Protein AF-A0A4S2BKJ3-F1 (afdb_monomer)

Sequence (139 aa):
MNNLTQIKGKDSTLTGLPQKFNLKSQDQHQLSKFEEILFSDSIYYPFSPLRHINEKFVDFITESGKNLIIDFVFAPETSNKILNELIWISKKYLAANKQLIDYDKIKNNWIWILSLSFSYISKSIPFTKEEFLNKIKNN

Solvent-accessible surface area (backbone atoms only — not comparable to full-atom values): 8695 Å² total; per-residue (Å²): 134,87,82,91,81,82,83,75,82,81,75,95,80,76,94,79,71,80,75,89,66,94,62,58,72,66,49,51,51,48,53,49,51,49,47,50,56,62,71,70,57,84,90,62,85,89,75,54,70,70,56,52,55,50,52,51,47,51,55,38,38,74,75,74,35,48,62,55,55,50,42,41,72,76,32,74,92,46,24,65,51,54,53,50,49,54,46,48,50,48,51,54,55,30,54,77,66,75,49,90,75,58,66,67,60,52,49,52,50,49,54,51,52,53,58,56,48,45,46,52,67,66,64,82,42,94,56,52,72,64,62,51,53,52,56,60,73,76,110

pLDDT: mean 78.42, std 18.65, range [30.69, 96.44]

Secondary structure (DSSP, 8-state):
--------------TTPPP-----HHHHHHHHHHHHHHHHSPP-SSP-HHHHHHHHHHHHHHHT-HHHHHHHHH-HHHHHHHHHHHHHHHHHHHHHTT----HHHHHHHHHHHHHHHHHHHSSSS---HHHHHHHHHT-

Foldseek 3Di:
DDDDDDPDDDDDDDPPQDDQDPDDPVLVVLLVVLLCQLVVDDADPPDDLLLSSLLSVLVSCVPPNVVNLVCLVPPVVCVVNSLSSSLVSSVVSCVVVVHDDDSVRSSVSSVVSSVVVCLVNVVPHVDDSVNSSVVSVVD

Nearest PDB structures (foldseek):
  5x5i-assembly1_A  TM=5.618E-01  e=2.694E+00  Escherichia coli K-12
  1ydz-assembly1_C  TM=3.725E-01  e=3.462E+00  Homo sapiens
  8fy2-assembly1_D  TM=2.251E-01  e=1.269E+00  Homo sapiens
  1uk5-assembly1_A  TM=2.681E-01  e=6.988E+00  Mus musculus

Radius of gyration: 18.62 Å; Cα contacts (8 Å, |Δi|>4): 84; chains: 1; bounding box: 33×67×50 Å

Organism: NCBI:txid151781

Mean predicted aligned error: 10.1 Å

Structure (mmCIF, N/CA/C/O backbone):
data_AF-A0A4S2BKJ3-F1
#
_entry.id   AF-A0A4S2BKJ3-F1
#
loop_
_atom_site.group_PDB
_atom_site.id
_atom_site.type_symbol
_atom_site.label_atom_id
_atom_site.label_alt_id
_atom_site.label_comp_id
_atom_site.label_asym_id
_atom_site.label_entity_id
_atom_site.label_seq_id
_atom_site.pdbx_PDB_ins_code
_atom_site.Cartn_x
_atom_site.Cartn_y
_atom_site.Cartn_z
_atom_site.occupancy
_atom_site.B_iso_or_equiv
_atom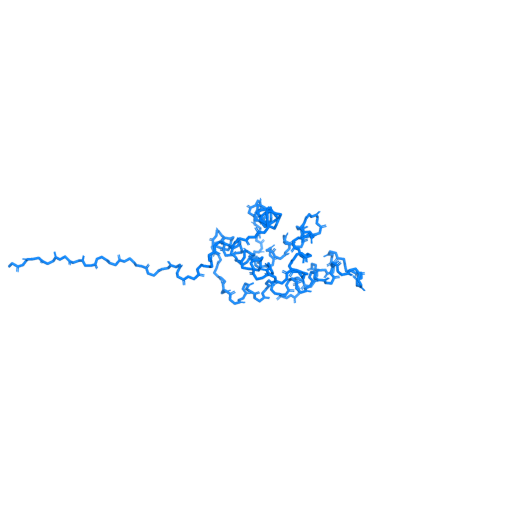_site.auth_seq_id
_atom_site.auth_comp_id
_atom_site.auth_asym_id
_atom_site.auth_atom_id
_atom_site.pdbx_PDB_model_num
ATOM 1 N N . MET A 1 1 ? -7.551 48.519 37.668 1.00 34.00 1 MET A N 1
ATOM 2 C CA . MET A 1 1 ? -7.327 48.563 36.204 1.00 34.00 1 MET A CA 1
ATOM 3 C C . MET A 1 1 ? -6.527 47.301 35.869 1.00 34.00 1 MET A C 1
ATOM 5 O O . MET A 1 1 ? -5.396 47.235 36.319 1.00 34.00 1 MET A O 1
ATOM 9 N N . ASN A 1 2 ? -7.106 46.165 35.436 1.00 34.12 2 ASN A N 1
ATOM 10 C CA . ASN A 1 2 ? -7.746 45.843 34.132 1.00 34.12 2 ASN A CA 1
ATOM 11 C C . ASN A 1 2 ? -6.883 46.336 32.954 1.00 34.12 2 ASN A C 1
ATOM 13 O O . ASN A 1 2 ? -6.570 47.519 32.948 1.00 34.12 2 ASN A O 1
ATOM 17 N N . ASN A 1 3 ? -6.441 45.564 31.949 1.00 30.69 3 ASN A N 1
ATOM 18 C CA . ASN A 1 3 ? -6.835 44.272 31.345 1.00 30.69 3 ASN A CA 1
ATOM 19 C C . ASN A 1 3 ? -5.564 43.585 30.769 1.00 30.69 3 ASN A C 1
ATOM 21 O O . ASN A 1 3 ? -4.645 44.286 30.363 1.00 30.69 3 ASN A O 1
ATOM 25 N N . LEU A 1 4 ? -5.355 42.262 30.820 1.00 40.00 4 LEU A N 1
ATOM 26 C CA . LEU A 1 4 ? -5.949 41.188 29.995 1.00 40.00 4 LEU A CA 1
ATOM 27 C C . LEU A 1 4 ? -5.885 41.399 28.467 1.00 40.00 4 LEU A C 1
ATOM 29 O O . LEU A 1 4 ? -6.782 41.994 27.884 1.00 40.00 4 LEU A O 1
ATOM 33 N N . THR A 1 5 ? -4.906 40.748 27.833 1.00 38.81 5 THR A N 1
ATOM 34 C CA . THR A 1 5 ? -5.040 40.076 26.521 1.00 38.81 5 THR A CA 1
ATOM 35 C C . THR A 1 5 ? -4.014 38.938 26.499 1.00 38.81 5 THR A C 1
ATOM 37 O O . THR A 1 5 ? -2.826 39.166 26.326 1.00 38.81 5 THR A O 1
ATOM 40 N N . GLN A 1 6 ? -4.371 37.751 26.995 1.00 34.53 6 GLN A N 1
ATOM 41 C CA . GLN A 1 6 ? -4.793 36.608 26.172 1.00 34.53 6 GLN A CA 1
ATOM 42 C C . GLN A 1 6 ? -3.930 36.400 24.917 1.00 34.53 6 GLN A C 1
ATOM 44 O O . GLN A 1 6 ? -4.329 36.750 23.809 1.00 34.53 6 GLN A O 1
ATOM 49 N N . ILE A 1 7 ? -2.787 35.731 25.081 1.00 43.69 7 ILE A N 1
ATOM 50 C CA . ILE A 1 7 ? -2.214 34.931 23.997 1.00 43.69 7 ILE A CA 1
ATOM 51 C C . ILE A 1 7 ? -3.027 33.635 23.976 1.00 43.69 7 ILE A C 1
ATOM 53 O O . ILE A 1 7 ? -2.830 32.737 24.793 1.00 43.69 7 ILE A O 1
ATOM 57 N N . LYS A 1 8 ? -4.035 33.609 23.100 1.00 36.09 8 LYS A N 1
ATOM 58 C CA . LYS A 1 8 ? -4.829 32.419 22.790 1.00 36.09 8 LYS A CA 1
ATOM 59 C C . LYS A 1 8 ? -3.892 31.275 22.408 1.00 36.09 8 LYS A C 1
ATOM 61 O O . LYS A 1 8 ? -3.100 31.410 21.477 1.00 36.09 8 LYS A O 1
ATOM 66 N N . GLY A 1 9 ? -4.044 30.148 23.095 1.00 41.84 9 GLY A N 1
ATOM 67 C CA . GLY A 1 9 ? -3.540 28.871 22.622 1.00 41.84 9 GLY A CA 1
ATOM 68 C C . GLY A 1 9 ? -4.123 28.522 21.251 1.00 41.84 9 GLY A C 1
ATOM 69 O O . GLY A 1 9 ? -5.258 28.879 20.923 1.00 41.84 9 GLY A O 1
ATOM 70 N N . LYS A 1 10 ? -3.326 27.804 20.467 1.00 34.75 10 LYS A N 1
ATOM 71 C CA . LYS A 1 10 ? -3.822 26.863 19.469 1.00 34.75 10 LYS A CA 1
ATOM 72 C C . LYS A 1 10 ? -2.842 25.700 19.399 1.00 34.75 10 LYS A C 1
ATOM 74 O O . LYS A 1 10 ? -1.832 25.751 18.710 1.00 34.75 10 LYS A O 1
ATOM 79 N N . ASP A 1 11 ? -3.126 24.738 20.265 1.00 32.97 11 ASP A N 1
ATOM 80 C CA . ASP A 1 11 ? -3.151 23.306 19.999 1.00 32.97 11 ASP A CA 1
ATOM 81 C C . ASP A 1 11 ? -2.080 22.733 19.066 1.00 32.97 11 ASP A C 1
ATOM 83 O O . ASP A 1 11 ? -2.105 22.853 17.843 1.00 32.97 11 ASP A O 1
ATOM 87 N N . SER A 1 12 ? -1.205 21.965 19.706 1.00 45.84 12 SER A N 1
ATOM 88 C CA . SER A 1 12 ? -0.607 20.747 19.179 1.00 45.84 12 SER A CA 1
ATOM 89 C C . SER A 1 12 ? -1.586 19.929 18.329 1.00 45.84 12 SER A C 1
ATOM 91 O O . SER A 1 12 ? -2.580 19.436 18.858 1.00 45.84 12 SER A O 1
ATOM 93 N N . THR A 1 13 ? -1.291 19.735 17.042 1.00 43.16 13 THR A N 1
ATOM 94 C CA . THR A 1 13 ? -1.470 18.486 16.263 1.00 43.16 13 THR A CA 1
ATOM 95 C C . THR A 1 13 ? -1.103 18.747 14.791 1.00 43.16 13 THR A C 1
ATOM 97 O O . THR A 1 13 ? -1.464 19.780 14.244 1.00 43.16 13 THR A O 1
ATOM 100 N N . LEU A 1 14 ? -0.409 17.793 14.147 1.00 44.59 14 LEU A N 1
ATOM 101 C CA . LEU A 1 14 ? 0.001 17.744 12.719 1.00 44.59 14 LEU A CA 1
ATOM 102 C C . LEU A 1 14 ? 1.398 18.273 12.320 1.00 44.59 14 LEU A C 1
ATOM 104 O O . LEU A 1 14 ? 1.691 18.384 11.129 1.00 44.59 14 LEU A O 1
ATOM 108 N N . THR A 1 15 ? 2.330 18.488 13.250 1.00 38.38 15 THR A N 1
ATOM 109 C CA . THR A 1 15 ? 3.748 18.722 12.902 1.00 38.38 15 THR A CA 1
ATOM 110 C C . THR A 1 15 ? 4.453 17.399 12.583 1.00 38.38 15 THR A C 1
ATOM 112 O O . THR A 1 15 ? 5.131 16.814 13.422 1.00 38.38 15 THR A O 1
ATOM 115 N N . GLY A 1 16 ? 4.237 16.880 11.376 1.00 40.34 16 GLY A N 1
ATOM 116 C CA . GLY A 1 16 ? 4.898 15.658 10.899 1.00 40.34 16 GLY A CA 1
ATOM 117 C C . GLY A 1 16 ? 4.417 15.170 9.535 1.00 40.34 16 GLY A C 1
ATOM 118 O O . GLY A 1 16 ? 4.546 13.986 9.229 1.00 40.34 16 GLY A O 1
ATOM 119 N N . LEU A 1 17 ? 3.802 16.049 8.740 1.00 46.53 17 LEU A N 1
ATOM 120 C CA . LEU A 1 17 ? 3.337 15.707 7.402 1.00 46.53 17 LEU A CA 1
ATOM 121 C C . LEU A 1 17 ? 4.480 15.898 6.402 1.00 46.53 17 LEU A C 1
ATOM 123 O O . LEU A 1 17 ? 5.010 17.009 6.319 1.00 46.53 17 LEU A O 1
ATOM 127 N N . PRO A 1 18 ? 4.882 14.863 5.644 1.00 43.66 18 PRO A N 1
ATOM 128 C CA . PRO A 1 18 ? 5.793 15.079 4.535 1.00 43.66 18 PRO A CA 1
ATOM 129 C C . PRO A 1 18 ? 5.111 15.958 3.474 1.00 43.66 18 PRO A C 1
ATOM 131 O O . PRO A 1 18 ? 3.924 15.804 3.187 1.00 43.66 18 PRO A O 1
ATOM 134 N N . GLN A 1 19 ? 5.864 16.909 2.915 1.00 46.53 19 GLN A N 1
ATOM 135 C CA . GLN A 1 19 ? 5.436 17.717 1.772 1.00 46.53 19 GLN A CA 1
ATOM 136 C C . GLN A 1 19 ? 4.973 16.814 0.622 1.00 46.53 19 GLN A C 1
ATOM 138 O O . GLN A 1 19 ? 5.626 15.816 0.324 1.00 46.53 19 GLN A O 1
ATOM 143 N N . LYS A 1 20 ? 3.880 17.201 -0.048 1.00 50.00 20 LYS A N 1
ATOM 144 C CA . LYS A 1 20 ? 3.375 16.541 -1.261 1.00 50.00 20 LYS A CA 1
ATOM 145 C C . LYS A 1 20 ? 4.514 16.432 -2.277 1.00 50.00 20 LYS A C 1
ATOM 147 O O . LYS A 1 20 ? 5.047 17.449 -2.723 1.00 50.00 20 LYS A O 1
ATOM 152 N N . PHE A 1 21 ? 4.931 15.212 -2.598 1.00 56.50 21 PHE A N 1
ATOM 153 C CA . PHE A 1 21 ? 6.120 15.002 -3.418 1.00 56.50 21 PHE A 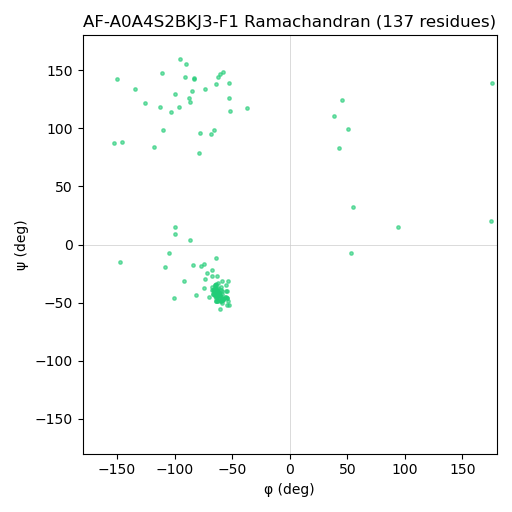CA 1
ATOM 154 C C . PHE A 1 21 ? 5.803 15.131 -4.913 1.00 56.50 21 PHE A C 1
ATOM 156 O O . PHE A 1 21 ? 4.776 14.646 -5.391 1.00 56.50 21 PHE A O 1
ATOM 163 N N . ASN A 1 22 ? 6.731 15.714 -5.682 1.00 63.69 22 ASN A N 1
ATOM 164 C CA . ASN A 1 22 ? 6.707 15.631 -7.145 1.00 63.69 22 ASN A CA 1
ATOM 165 C C . ASN A 1 22 ? 7.008 14.184 -7.567 1.00 63.69 22 ASN A C 1
ATOM 167 O O . ASN A 1 22 ? 8.170 13.768 -7.626 1.00 63.69 22 ASN A O 1
ATOM 171 N N . LEU A 1 23 ? 5.941 13.424 -7.785 1.00 69.94 23 LEU A N 1
ATOM 172 C CA . LEU A 1 23 ? 5.914 12.080 -8.354 1.00 69.94 23 LEU A CA 1
ATOM 173 C C . LEU A 1 23 ? 5.633 12.170 -9.860 1.00 69.94 23 LEU A C 1
ATOM 175 O O . LEU A 1 23 ? 5.090 13.174 -10.329 1.00 69.94 23 LEU A O 1
ATOM 179 N N . LYS A 1 24 ? 5.975 11.123 -10.620 1.00 79.00 24 LYS A N 1
ATOM 180 C CA . LYS A 1 24 ? 5.536 11.015 -12.018 1.00 79.00 24 LYS A CA 1
ATOM 181 C C . LYS A 1 24 ? 4.001 10.992 -12.044 1.00 79.00 24 LYS A C 1
ATOM 183 O O . LYS A 1 24 ? 3.376 10.439 -11.138 1.00 79.00 24 LYS A O 1
ATOM 188 N N . SER A 1 25 ? 3.386 11.559 -13.083 1.00 78.50 25 SER A N 1
ATOM 189 C CA . SER A 1 25 ? 1.917 11.601 -13.217 1.00 78.50 25 SER A CA 1
ATOM 190 C C . SER A 1 25 ? 1.283 10.207 -13.131 1.00 78.50 25 SER A C 1
ATOM 192 O O . SER A 1 25 ? 0.219 10.043 -12.537 1.00 78.50 25 SER A O 1
ATOM 194 N N . GLN A 1 26 ? 1.973 9.192 -13.659 1.00 85.75 26 GLN A N 1
ATOM 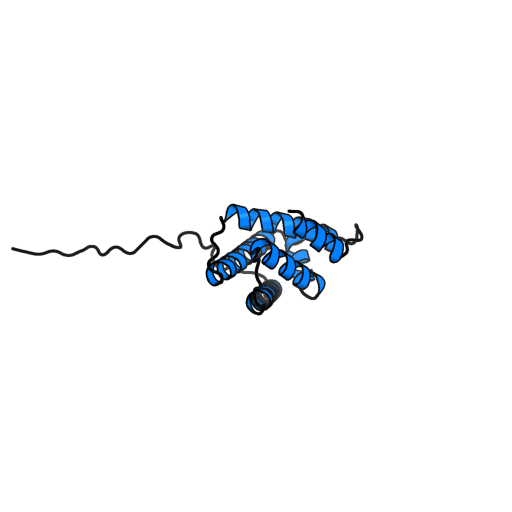195 C CA . GLN A 1 26 ? 1.566 7.793 -13.571 1.00 85.75 26 GLN A CA 1
ATOM 196 C C . GLN A 1 26 ? 1.525 7.280 -12.123 1.00 85.75 26 GLN A C 1
ATOM 198 O O . GLN A 1 26 ? 0.516 6.702 -11.729 1.00 85.75 26 GLN A O 1
ATOM 203 N N . ASP A 1 27 ? 2.566 7.516 -11.319 1.00 86.12 27 ASP A N 1
ATOM 204 C CA . ASP A 1 27 ? 2.606 7.078 -9.914 1.00 86.12 27 ASP A CA 1
ATOM 205 C C . ASP A 1 27 ? 1.514 7.760 -9.092 1.00 86.12 27 ASP A C 1
ATOM 207 O O . ASP A 1 27 ? 0.834 7.116 -8.297 1.00 86.12 27 ASP A O 1
ATOM 211 N N . GLN A 1 28 ? 1.296 9.059 -9.322 1.00 87.88 28 GLN A N 1
ATOM 212 C CA . GLN A 1 28 ? 0.222 9.810 -8.665 1.00 87.88 28 GLN A CA 1
ATOM 213 C C . GLN A 1 28 ? -1.154 9.238 -8.999 1.00 87.88 28 GLN A C 1
ATOM 215 O O . GLN A 1 28 ? -1.988 9.081 -8.107 1.00 87.88 28 GLN A O 1
ATOM 220 N N . HIS A 1 29 ? -1.391 8.903 -10.268 1.00 91.00 29 HIS A N 1
ATOM 221 C CA . HIS A 1 29 ? -2.640 8.286 -10.697 1.00 91.00 29 HIS A CA 1
ATOM 222 C C . HIS A 1 29 ? -2.841 6.909 -10.049 1.00 91.00 29 HIS A C 1
ATOM 224 O O . HIS A 1 29 ? -3.915 6.623 -9.529 1.00 91.00 29 HIS A O 1
ATOM 230 N N . GLN A 1 30 ? -1.795 6.081 -10.014 1.00 93.31 30 GLN A N 1
ATOM 231 C CA . GLN A 1 30 ? -1.823 4.752 -9.398 1.00 93.31 30 GLN A CA 1
ATOM 232 C C . GLN A 1 30 ? -2.083 4.816 -7.884 1.00 93.31 30 GLN A C 1
ATOM 234 O O . GLN A 1 30 ? -2.917 4.075 -7.369 1.00 93.31 30 GLN A O 1
ATOM 239 N N . LEU A 1 31 ? -1.431 5.742 -7.178 1.00 94.62 31 LEU A N 1
ATOM 240 C CA . LEU A 1 31 ? -1.657 5.981 -5.750 1.00 94.62 31 LEU A CA 1
ATOM 241 C C . LEU A 1 31 ? -3.072 6.502 -5.468 1.00 94.62 31 LEU A C 1
ATOM 243 O O . LEU A 1 31 ? -3.698 6.056 -4.511 1.00 94.62 31 LEU A O 1
ATOM 247 N N . SER A 1 32 ? -3.594 7.389 -6.321 1.00 93.69 32 SER A N 1
ATOM 248 C CA . SER A 1 32 ? -4.971 7.892 -6.205 1.00 93.69 32 SER A CA 1
ATOM 249 C C . SER A 1 32 ? -5.986 6.767 -6.405 1.00 93.69 32 SER A C 1
ATOM 251 O O . SER A 1 32 ? -6.915 6.625 -5.619 1.00 93.69 32 SER A O 1
ATOM 253 N N . LYS A 1 33 ? -5.761 5.899 -7.398 1.00 94.50 33 LYS A N 1
ATOM 254 C CA . LYS A 1 33 ? -6.607 4.727 -7.642 1.00 94.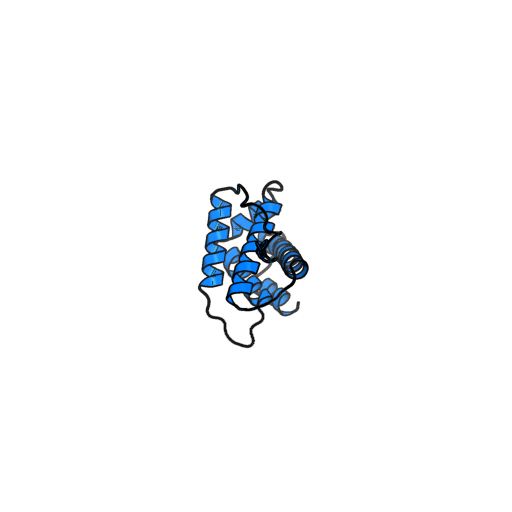50 33 LYS A CA 1
ATOM 255 C C . LYS A 1 33 ? -6.599 3.757 -6.458 1.00 94.50 33 LYS A C 1
ATOM 257 O O . LYS A 1 33 ? -7.642 3.227 -6.089 1.00 94.50 33 LYS A O 1
ATOM 262 N N . PHE A 1 34 ? -5.433 3.518 -5.856 1.00 96.12 34 PHE A N 1
ATOM 263 C CA . PHE A 1 34 ? -5.347 2.701 -4.647 1.00 96.12 34 PHE A CA 1
ATOM 264 C C . PHE A 1 34 ? -6.116 3.330 -3.476 1.00 96.12 34 PHE A C 1
ATOM 266 O O . PHE A 1 34 ? -6.848 2.625 -2.783 1.00 96.12 34 PHE A O 1
ATOM 273 N N . GLU A 1 35 ? -5.995 4.646 -3.277 1.00 96.06 35 GLU A N 1
ATOM 274 C CA . GLU A 1 35 ? -6.775 5.370 -2.269 1.00 96.06 35 GLU A CA 1
ATOM 275 C C . GLU A 1 35 ? -8.285 5.210 -2.507 1.00 96.06 35 GLU A C 1
ATOM 277 O O . GLU A 1 35 ? -9.009 4.840 -1.587 1.00 96.06 35 GLU A O 1
ATOM 282 N N . GLU A 1 36 ? -8.762 5.385 -3.739 1.00 94.81 36 GLU A N 1
ATOM 283 C CA . GLU A 1 36 ? -10.174 5.180 -4.091 1.00 94.81 36 GLU A CA 1
ATOM 284 C C . GLU A 1 36 ? -10.654 3.758 -3.765 1.00 94.81 36 GLU A C 1
ATOM 286 O O . GLU A 1 36 ? -11.685 3.594 -3.113 1.00 94.81 36 GLU A O 1
ATOM 291 N N . ILE A 1 37 ? -9.886 2.728 -4.145 1.00 92.94 37 ILE A N 1
ATOM 292 C CA . ILE A 1 37 ? -10.202 1.322 -3.835 1.00 92.94 37 ILE A CA 1
ATOM 293 C C . ILE A 1 37 ? -10.326 1.125 -2.322 1.00 92.94 37 ILE A C 1
ATOM 295 O O . ILE A 1 37 ? -11.304 0.539 -1.855 1.00 92.94 37 ILE A O 1
ATOM 299 N N . LEU A 1 38 ? -9.362 1.637 -1.555 1.00 93.81 38 LEU A N 1
ATOM 300 C CA . LEU A 1 38 ? -9.315 1.469 -0.107 1.00 93.81 38 LEU A CA 1
ATOM 301 C C . LEU A 1 38 ? -10.507 2.137 0.598 1.00 93.81 38 LEU A C 1
ATOM 303 O O . LEU A 1 38 ? -11.060 1.561 1.531 1.00 93.81 38 LEU A O 1
ATOM 307 N N . PHE A 1 39 ? -10.916 3.325 0.147 1.00 92.81 39 PHE A N 1
ATOM 308 C CA . PHE A 1 39 ? -12.031 4.079 0.735 1.00 92.81 39 PHE A CA 1
ATOM 309 C C . PHE A 1 39 ? -13.413 3.664 0.214 1.00 92.81 39 PHE A C 1
ATOM 311 O O . PHE A 1 39 ? -14.415 3.979 0.853 1.00 92.81 39 PHE A O 1
ATOM 318 N N . SER A 1 40 ? -13.485 2.973 -0.926 1.00 89.69 40 SER A N 1
ATOM 319 C CA . SER A 1 40 ? -14.748 2.468 -1.480 1.00 89.69 40 SER A CA 1
ATOM 320 C C . SER A 1 40 ? -15.275 1.216 -0.773 1.00 89.69 40 SER A C 1
ATOM 322 O O . SER A 1 40 ? -16.453 0.882 -0.910 1.00 89.69 40 SER A O 1
ATOM 324 N N . ASP A 1 41 ? -14.419 0.511 -0.030 1.00 82.62 41 ASP A N 1
ATOM 325 C CA . ASP A 1 41 ? -14.779 -0.767 0.566 1.00 82.62 41 ASP A CA 1
ATOM 326 C C . ASP A 1 41 ? -15.536 -0.613 1.888 1.00 82.62 41 ASP A C 1
ATOM 328 O O . ASP A 1 41 ? -15.239 0.248 2.718 1.00 82.62 41 ASP A O 1
ATOM 332 N N . SER A 1 42 ? -16.506 -1.499 2.108 1.00 78.25 42 SER A N 1
ATOM 333 C CA . SER A 1 42 ? -17.240 -1.561 3.372 1.00 78.25 42 SER A CA 1
ATOM 334 C C . SER A 1 42 ? -16.479 -2.406 4.390 1.00 78.25 42 SER A C 1
ATOM 336 O O . SER A 1 42 ? -16.063 -3.525 4.099 1.00 78.25 42 SER A O 1
ATOM 338 N N . ILE A 1 43 ? -16.321 -1.889 5.608 1.00 81.56 43 ILE A N 1
ATOM 339 C CA . ILE A 1 43 ? -15.611 -2.587 6.683 1.00 81.56 43 ILE A CA 1
ATOM 340 C C . ILE A 1 43 ? -16.572 -3.487 7.457 1.00 81.56 43 I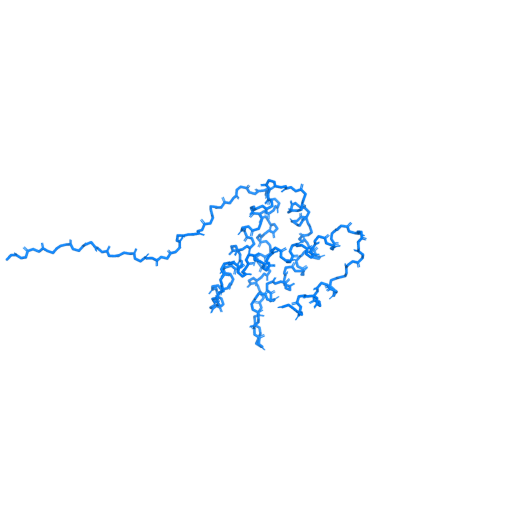LE A C 1
ATOM 342 O O . ILE A 1 43 ? -17.578 -3.022 7.994 1.00 81.56 43 ILE A O 1
ATOM 346 N N . TYR A 1 44 ? -16.211 -4.765 7.577 1.00 74.94 44 TYR A N 1
ATOM 347 C CA . TYR A 1 44 ? -16.933 -5.761 8.371 1.00 74.94 44 TYR A CA 1
ATOM 348 C C . TYR A 1 44 ? -16.119 -6.178 9.603 1.00 74.94 44 TYR A C 1
ATOM 350 O O . TYR A 1 44 ? -14.888 -6.212 9.570 1.00 74.94 44 TYR A O 1
ATOM 358 N N . TYR A 1 45 ? -16.807 -6.499 10.702 1.00 70.31 45 TYR A N 1
ATOM 359 C CA . TYR A 1 45 ? -16.172 -6.916 11.954 1.00 70.31 45 TYR A CA 1
ATOM 360 C C . TYR A 1 45 ? -15.998 -8.446 12.039 1.00 70.31 45 TYR A C 1
ATOM 362 O O . TYR A 1 45 ? -16.894 -9.171 11.604 1.00 70.31 45 TYR A O 1
ATOM 370 N N . PRO A 1 46 ? -14.900 -8.950 12.645 1.00 77.19 46 PRO A N 1
ATOM 371 C CA . PRO A 1 46 ? -13.821 -8.198 13.297 1.00 77.19 46 PRO A CA 1
ATOM 372 C C . PRO A 1 46 ? -12.890 -7.487 12.299 1.00 77.19 46 PRO A C 1
ATOM 374 O O . PRO A 1 46 ? -12.428 -8.076 11.327 1.00 77.19 46 PRO A O 1
ATOM 377 N N . PHE A 1 47 ? -12.593 -6.213 12.575 1.00 84.00 47 PHE A N 1
ATOM 378 C CA . PHE A 1 47 ? -11.807 -5.351 11.695 1.00 84.00 47 PHE A CA 1
ATOM 379 C C . PHE A 1 47 ? -10.333 -5.322 12.111 1.00 84.00 47 PHE A C 1
ATOM 381 O O . PHE A 1 47 ? -10.001 -4.869 13.206 1.00 84.00 47 PHE A O 1
ATOM 388 N N . SER A 1 48 ? -9.447 -5.772 11.218 1.00 89.06 48 SER A N 1
ATOM 389 C CA . SER A 1 48 ? -7.996 -5.612 11.353 1.00 89.06 48 SER A CA 1
ATOM 390 C C . SER A 1 48 ? -7.497 -4.613 10.302 1.00 89.06 48 SER A C 1
ATOM 392 O O . SER A 1 48 ? -7.331 -4.982 9.138 1.00 89.06 48 SER A O 1
ATOM 394 N N . PRO A 1 49 ? -7.281 -3.339 10.667 1.00 90.06 49 PRO A N 1
ATOM 395 C CA . PRO A 1 49 ? -7.110 -2.258 9.698 1.00 90.06 49 PRO A CA 1
ATOM 396 C C . PRO A 1 49 ? -5.858 -2.375 8.825 1.00 90.06 49 PRO A C 1
ATOM 398 O O . PRO A 1 49 ? -5.944 -2.177 7.619 1.00 90.06 49 PRO A O 1
ATOM 401 N N . LEU A 1 50 ? -4.695 -2.715 9.397 1.00 92.62 50 LEU A N 1
ATOM 402 C CA . LEU A 1 50 ? -3.474 -2.890 8.595 1.00 92.62 50 LEU A CA 1
ATOM 403 C C . LEU A 1 50 ? -3.593 -4.086 7.660 1.00 92.62 50 LEU A C 1
ATOM 405 O O . LEU A 1 50 ? -3.178 -4.014 6.510 1.00 92.62 50 LEU A O 1
ATOM 409 N N . ARG A 1 51 ? -4.208 -5.170 8.136 1.00 90.94 51 ARG A N 1
ATOM 410 C CA . ARG A 1 51 ? -4.456 -6.344 7.3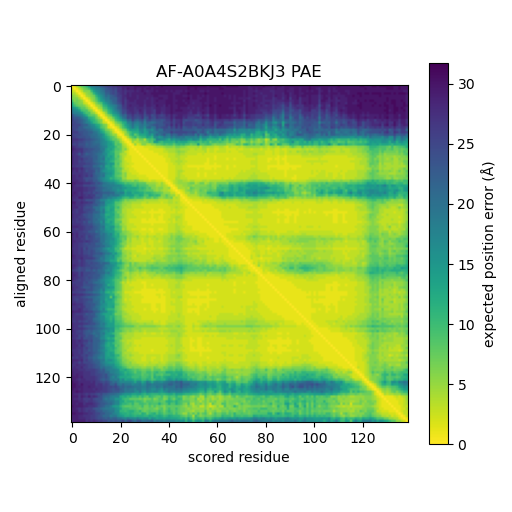08 1.00 90.94 51 ARG A CA 1
ATOM 411 C C . ARG A 1 51 ? -5.386 -6.015 6.144 1.00 90.94 51 ARG A C 1
ATOM 413 O O . ARG A 1 51 ? -5.088 -6.409 5.025 1.00 90.94 51 ARG A O 1
ATOM 420 N N . HIS A 1 52 ? -6.452 -5.257 6.384 1.00 92.56 52 HIS A N 1
ATOM 421 C CA . HIS A 1 52 ? -7.361 -4.815 5.326 1.00 92.56 52 HIS A CA 1
ATOM 422 C C . HIS A 1 52 ? -6.652 -3.934 4.285 1.00 92.56 52 HIS A C 1
ATOM 424 O O . HIS A 1 52 ? -6.766 -4.201 3.091 1.00 92.56 52 HIS A O 1
ATOM 430 N N . ILE A 1 53 ? -5.830 -2.968 4.721 1.00 94.75 53 ILE A N 1
ATOM 431 C CA . ILE A 1 53 ? -4.975 -2.170 3.819 1.00 94.75 53 ILE A CA 1
ATOM 432 C C . ILE A 1 53 ? -4.092 -3.085 2.961 1.00 94.75 53 ILE A C 1
ATOM 434 O O . ILE A 1 53 ? -4.008 -2.901 1.747 1.00 94.75 53 ILE A O 1
ATOM 438 N N . ASN A 1 54 ? -3.454 -4.082 3.578 1.00 93.44 54 ASN A N 1
ATOM 439 C CA . ASN A 1 54 ? -2.566 -5.017 2.890 1.00 93.44 54 ASN A CA 1
ATOM 440 C C . ASN A 1 54 ? -3.313 -5.857 1.848 1.00 93.44 54 ASN A C 1
ATOM 442 O O . ASN A 1 54 ? -2.833 -6.004 0.728 1.00 93.44 54 ASN A O 1
ATOM 446 N N . GLU A 1 55 ? -4.483 -6.389 2.204 1.00 90.69 55 GLU A N 1
ATOM 447 C CA . GLU A 1 55 ? -5.332 -7.178 1.305 1.00 90.69 55 GLU A CA 1
ATOM 448 C C . GLU A 1 55 ? -5.749 -6.340 0.083 1.00 90.69 55 GLU A C 1
ATOM 450 O O . GLU A 1 55 ? -5.522 -6.759 -1.053 1.00 90.69 55 GLU A O 1
ATOM 455 N N . LYS A 1 56 ? -6.223 -5.103 0.295 1.00 92.81 56 LYS A N 1
ATOM 456 C CA . LYS A 1 56 ? -6.579 -4.188 -0.805 1.00 92.81 56 LYS A CA 1
ATOM 457 C C . LYS A 1 56 ? -5.400 -3.776 -1.660 1.00 92.81 56 LYS A C 1
ATOM 459 O O . LYS A 1 56 ? -5.544 -3.607 -2.869 1.00 92.81 56 LYS A O 1
ATOM 464 N N . PHE A 1 57 ? -4.231 -3.618 -1.054 1.00 93.25 57 PHE A N 1
ATOM 465 C CA . PH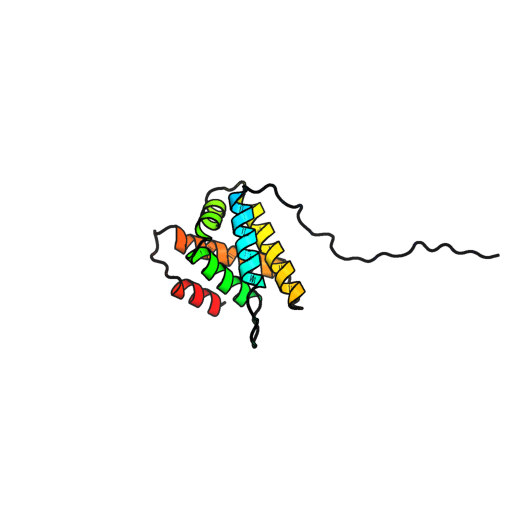E A 1 57 ? -3.030 -3.312 -1.808 1.00 93.25 57 PHE A CA 1
ATOM 466 C C . PHE A 1 57 ? -2.621 -4.476 -2.708 1.00 93.25 57 PHE A C 1
ATOM 468 O O . PHE A 1 57 ? -2.294 -4.252 -3.872 1.00 93.25 57 PHE A O 1
ATOM 475 N N . VAL A 1 58 ? -2.685 -5.712 -2.202 1.00 89.81 58 VAL A N 1
ATOM 476 C CA . VAL A 1 58 ? -2.426 -6.913 -3.006 1.00 89.81 58 VAL A CA 1
ATOM 477 C C . VAL A 1 58 ? -3.401 -7.001 -4.173 1.00 89.81 58 VAL A C 1
ATOM 479 O O . VAL A 1 58 ? -2.959 -7.164 -5.309 1.00 89.81 58 VAL A O 1
ATOM 482 N N . ASP A 1 59 ? -4.701 -6.829 -3.924 1.00 88.94 59 ASP A N 1
ATOM 483 C CA . ASP A 1 59 ? -5.711 -6.801 -4.987 1.00 88.94 59 ASP A CA 1
ATOM 484 C C . ASP A 1 59 ? -5.336 -5.774 -6.064 1.00 88.94 59 ASP A C 1
ATOM 486 O O . ASP A 1 59 ? -5.170 -6.117 -7.239 1.00 88.94 59 ASP A O 1
ATOM 490 N N . PHE A 1 60 ? -5.056 -4.540 -5.643 1.00 92.25 60 PHE A N 1
ATOM 491 C CA . PHE A 1 60 ? -4.654 -3.454 -6.525 1.00 92.25 60 PHE A CA 1
ATOM 492 C C . PHE A 1 60 ? -3.432 -3.802 -7.392 1.00 92.25 60 PHE A C 1
ATOM 494 O O . PHE A 1 60 ? -3.505 -3.665 -8.618 1.00 92.25 60 PHE A O 1
ATOM 501 N N . ILE A 1 61 ? -2.322 -4.275 -6.811 1.00 89.19 61 ILE A N 1
ATOM 502 C CA . ILE A 1 61 ? -1.087 -4.560 -7.569 1.00 89.19 61 ILE A CA 1
ATOM 503 C C . ILE A 1 61 ? -1.207 -5.792 -8.468 1.00 89.19 61 ILE A C 1
ATOM 505 O O . ILE A 1 61 ? -0.487 -5.887 -9.465 1.00 89.19 61 ILE A O 1
ATOM 509 N N . THR A 1 62 ? -2.114 -6.720 -8.142 1.00 84.19 62 THR A N 1
ATOM 510 C CA . THR A 1 62 ? -2.391 -7.886 -8.990 1.00 84.19 62 THR A CA 1
ATOM 511 C C . THR A 1 62 ? -3.189 -7.520 -10.239 1.00 84.19 62 THR A C 1
ATOM 513 O O . THR A 1 62 ? -2.985 -8.142 -11.278 1.00 84.19 62 THR A O 1
ATOM 516 N N . GLU A 1 63 ? -4.031 -6.486 -10.169 1.00 85.88 63 GLU A N 1
ATOM 517 C CA . GLU A 1 63 ? -4.954 -6.120 -11.249 1.00 85.88 63 GLU A CA 1
ATOM 518 C C . GLU A 1 63 ? -4.469 -4.945 -12.103 1.00 85.88 63 GLU A C 1
ATOM 520 O O . GLU A 1 63 ? -4.546 -4.988 -13.329 1.00 85.88 63 GLU A O 1
ATOM 525 N N . SER A 1 64 ? -3.985 -3.866 -11.479 1.00 86.31 64 SER A N 1
ATOM 526 C CA . SER A 1 64 ? -3.666 -2.625 -12.209 1.00 86.31 64 SER A CA 1
ATOM 527 C C . SER A 1 64 ? -2.496 -1.808 -11.655 1.00 86.31 64 SER A C 1
ATOM 529 O O . SER A 1 64 ? -1.955 -0.967 -12.372 1.00 86.31 64 SER A O 1
ATOM 531 N N . GLY A 1 65 ? -2.065 -2.099 -10.427 1.00 86.81 65 GLY A N 1
ATOM 532 C CA . GLY A 1 65 ? -1.016 -1.393 -9.690 1.00 86.81 65 GLY A CA 1
ATOM 533 C C . GLY A 1 65 ? 0.411 -1.860 -9.948 1.00 86.81 65 GLY A C 1
ATOM 534 O O . GLY A 1 65 ? 1.340 -1.372 -9.309 1.00 86.81 65 GLY A O 1
ATOM 535 N N . LYS A 1 66 ? 0.619 -2.809 -10.867 1.00 86.50 66 LYS A N 1
ATOM 536 C CA . LYS A 1 66 ? 1.927 -3.442 -11.087 1.00 86.50 66 LYS A CA 1
ATOM 537 C C . LYS A 1 66 ? 3.046 -2.437 -11.381 1.00 86.50 66 LYS A C 1
ATOM 539 O O . LYS A 1 66 ? 4.153 -2.594 -10.870 1.00 86.50 66 LYS A O 1
ATOM 544 N N . ASN A 1 67 ? 2.761 -1.405 -12.175 1.00 86.12 67 ASN A N 1
ATOM 545 C CA . ASN A 1 67 ? 3.763 -0.404 -12.538 1.00 86.12 67 ASN A CA 1
ATOM 546 C C . ASN A 1 67 ? 4.243 0.407 -11.329 1.00 86.12 67 ASN A C 1
ATOM 548 O O . ASN A 1 67 ? 5.431 0.679 -11.245 1.00 86.12 67 ASN A O 1
ATOM 552 N N . LEU A 1 68 ? 3.368 0.695 -10.355 1.00 89.25 68 LEU A N 1
ATOM 553 C CA . LEU A 1 68 ? 3.747 1.425 -9.140 1.00 89.25 68 LEU A CA 1
ATOM 554 C C . LEU A 1 68 ? 4.844 0.688 -8.357 1.00 89.25 68 LEU A C 1
ATOM 556 O O . LEU A 1 68 ? 5.759 1.307 -7.824 1.00 89.25 68 LEU A O 1
ATOM 560 N N . ILE A 1 69 ? 4.771 -0.644 -8.297 1.00 86.69 69 ILE A N 1
ATOM 561 C CA . ILE A 1 69 ? 5.794 -1.453 -7.625 1.00 86.69 69 ILE A CA 1
ATOM 562 C C . ILE A 1 69 ? 7.073 -1.539 -8.461 1.00 86.69 69 ILE A C 1
ATOM 564 O O . ILE A 1 69 ? 8.162 -1.524 -7.897 1.00 86.69 69 ILE A O 1
ATOM 568 N N . ILE A 1 70 ? 6.968 -1.622 -9.792 1.00 83.69 70 ILE A N 1
ATOM 569 C CA . ILE A 1 70 ? 8.142 -1.575 -10.676 1.00 83.69 70 ILE A CA 1
ATOM 570 C C . ILE A 1 70 ? 8.892 -0.258 -10.454 1.00 83.69 70 ILE A C 1
ATOM 572 O O . ILE A 1 70 ? 10.090 -0.286 -10.188 1.00 83.69 70 ILE A O 1
ATOM 576 N N . ASP A 1 71 ? 8.191 0.876 -10.483 1.00 83.69 71 ASP A N 1
ATOM 577 C CA . ASP A 1 71 ? 8.780 2.188 -10.211 1.00 83.69 71 ASP A CA 1
ATOM 578 C C . ASP A 1 71 ? 9.327 2.266 -8.772 1.00 83.69 71 ASP A C 1
ATOM 580 O O . ASP A 1 71 ? 10.439 2.740 -8.557 1.00 83.69 71 ASP A O 1
ATOM 584 N N . PHE A 1 72 ? 8.631 1.708 -7.776 1.00 85.25 72 PHE A N 1
ATOM 585 C CA . PHE A 1 72 ? 9.156 1.635 -6.408 1.00 85.25 72 PHE A CA 1
ATOM 586 C C . PHE A 1 72 ? 10.489 0.871 -6.311 1.00 85.25 72 PHE A C 1
ATOM 588 O O . PHE A 1 72 ? 11.373 1.280 -5.561 1.00 85.25 72 PHE A O 1
ATOM 595 N N . VAL A 1 73 ? 10.642 -0.230 -7.046 1.00 81.56 73 VAL A N 1
ATOM 596 C CA . VAL A 1 73 ? 11.819 -1.111 -6.979 1.00 81.56 73 VAL A CA 1
ATOM 597 C C . VAL A 1 73 ? 12.983 -0.579 -7.814 1.00 81.56 73 VAL A C 1
ATOM 599 O O . VAL A 1 73 ? 14.130 -0.635 -7.376 1.00 81.56 73 VAL A O 1
ATOM 602 N N . PHE A 1 74 ? 12.699 -0.101 -9.025 1.00 81.44 74 PHE A N 1
ATOM 603 C CA . PHE A 1 74 ? 13.717 0.198 -10.032 1.00 81.44 74 PHE A CA 1
ATOM 604 C C . PHE A 1 74 ? 13.990 1.695 -10.222 1.00 81.44 74 PHE A C 1
ATOM 606 O O . PHE A 1 74 ? 14.948 2.027 -10.916 1.00 81.44 74 PHE A O 1
ATOM 613 N N . ALA A 1 75 ? 13.207 2.590 -9.605 1.00 83.69 75 ALA A N 1
ATOM 614 C CA . ALA A 1 75 ? 13.431 4.039 -9.633 1.00 83.69 75 ALA A CA 1
ATOM 615 C C . ALA A 1 75 ? 13.695 4.590 -8.211 1.00 83.69 75 ALA A C 1
ATOM 617 O O . ALA A 1 75 ? 12.773 5.091 -7.549 1.00 83.69 75 ALA A O 1
ATOM 618 N N . PRO A 1 76 ? 14.955 4.518 -7.724 1.00 77.75 76 PRO A N 1
ATOM 619 C CA . PRO A 1 76 ? 15.347 4.945 -6.377 1.00 77.75 76 PRO A CA 1
ATOM 620 C C . PRO A 1 76 ? 14.937 6.383 -6.034 1.00 77.75 76 PRO A C 1
ATOM 622 O O . PRO A 1 76 ? 14.643 6.699 -4.880 1.00 77.75 76 PRO A O 1
ATOM 625 N N . GLU A 1 77 ? 14.892 7.268 -7.034 1.00 79.81 77 GLU A N 1
ATOM 626 C CA . GLU A 1 77 ? 14.508 8.671 -6.883 1.00 79.81 77 GLU A CA 1
ATOM 627 C C . GLU A 1 77 ? 13.026 8.871 -6.513 1.00 79.81 77 GLU A C 1
ATOM 629 O O . GLU A 1 77 ? 12.653 9.908 -5.948 1.00 79.81 77 GLU A O 1
ATOM 634 N N . THR A 1 78 ? 12.175 7.883 -6.808 1.00 82.81 78 THR A N 1
ATOM 635 C CA . THR A 1 78 ? 10.737 7.899 -6.510 1.00 82.81 78 THR A CA 1
ATOM 636 C C . THR A 1 78 ? 10.335 6.953 -5.384 1.00 82.81 78 THR A C 1
ATOM 638 O O . THR A 1 78 ? 9.298 7.195 -4.767 1.00 82.81 78 THR A O 1
ATOM 641 N N . SER A 1 79 ? 11.147 5.952 -5.028 1.00 86.62 79 SER A N 1
ATOM 642 C CA . SER A 1 79 ? 10.799 4.939 -4.014 1.00 86.62 79 SER A CA 1
ATOM 643 C C . SER A 1 79 ? 10.365 5.547 -2.676 1.00 86.62 79 SER A C 1
ATOM 645 O O . SER A 1 79 ? 9.299 5.220 -2.155 1.00 86.62 79 SER A O 1
ATOM 647 N N . ASN A 1 80 ? 11.137 6.501 -2.141 1.00 88.75 80 ASN A N 1
ATOM 648 C CA . ASN A 1 80 ? 10.803 7.167 -0.874 1.00 88.75 80 ASN A CA 1
ATOM 649 C C . ASN A 1 80 ? 9.509 7.985 -0.960 1.00 88.75 80 ASN A C 1
ATOM 651 O O . ASN A 1 80 ? 8.761 8.072 0.011 1.00 88.75 80 ASN A O 1
ATOM 655 N N . LYS A 1 81 ? 9.233 8.578 -2.124 1.00 90.31 81 LYS A N 1
ATOM 656 C CA . LYS A 1 81 ? 8.023 9.373 -2.353 1.00 90.31 81 LYS A CA 1
ATOM 657 C C . LYS A 1 81 ? 6.791 8.470 -2.397 1.00 90.31 81 LYS A C 1
ATOM 659 O O . LYS A 1 81 ? 5.810 8.767 -1.726 1.00 90.31 81 LYS A O 1
ATOM 664 N N . ILE A 1 82 ? 6.880 7.345 -3.111 1.00 92.00 82 ILE A N 1
ATOM 665 C CA . ILE A 1 82 ? 5.828 6.322 -3.168 1.00 92.00 82 ILE A CA 1
ATOM 666 C C . ILE A 1 82 ? 5.551 5.769 -1.764 1.00 92.00 82 ILE A C 1
ATOM 668 O O . ILE A 1 82 ? 4.401 5.747 -1.336 1.00 92.00 82 ILE A O 1
ATOM 672 N N . LEU A 1 83 ? 6.592 5.394 -1.010 1.00 93.56 83 LEU A N 1
ATOM 673 C CA . LEU A 1 83 ? 6.438 4.900 0.363 1.00 93.56 83 LEU A CA 1
ATOM 674 C C . LEU A 1 83 ? 5.741 5.922 1.269 1.00 93.56 83 LEU A C 1
ATOM 676 O O . LEU A 1 83 ? 4.820 5.571 2.005 1.00 93.56 83 LEU A O 1
ATOM 680 N N . ASN A 1 84 ? 6.158 7.187 1.213 1.00 92.81 84 ASN A N 1
ATOM 681 C CA . ASN A 1 84 ? 5.556 8.233 2.034 1.00 92.81 84 ASN A CA 1
ATOM 682 C C . ASN A 1 84 ? 4.080 8.464 1.687 1.00 92.81 84 ASN A C 1
ATOM 684 O O . ASN A 1 84 ? 3.275 8.636 2.602 1.00 92.81 84 ASN A O 1
ATOM 688 N N . GLU A 1 85 ? 3.710 8.425 0.405 1.00 94.88 85 GLU A N 1
ATOM 689 C CA . GLU A 1 85 ? 2.307 8.537 -0.010 1.00 94.88 85 GLU A CA 1
ATOM 690 C C . GLU A 1 85 ? 1.476 7.322 0.421 1.00 94.88 85 GLU A C 1
ATOM 692 O O . GLU A 1 85 ? 0.367 7.489 0.920 1.00 94.88 85 GLU A O 1
ATOM 697 N N . LEU A 1 86 ? 2.012 6.100 0.348 1.00 96.31 86 LEU A N 1
ATOM 698 C CA . LEU A 1 86 ? 1.329 4.906 0.868 1.00 96.31 86 LEU A CA 1
ATOM 699 C C . LEU A 1 86 ? 1.083 4.998 2.384 1.00 96.31 86 LEU A C 1
ATOM 701 O O . LEU A 1 86 ? -0.012 4.689 2.873 1.00 96.31 86 LEU A O 1
ATOM 705 N N . ILE A 1 87 ? 2.071 5.491 3.141 1.00 96.25 87 ILE A N 1
ATOM 706 C CA . ILE A 1 87 ? 1.916 5.765 4.577 1.00 96.25 87 ILE A CA 1
ATOM 707 C C . ILE A 1 87 ? 0.863 6.857 4.810 1.00 96.25 87 ILE A C 1
ATOM 709 O O . ILE A 1 87 ? 0.055 6.749 5.736 1.00 96.25 87 ILE A O 1
ATOM 713 N N . TRP A 1 88 ? 0.846 7.896 3.977 1.00 95.25 88 TRP A N 1
ATOM 714 C CA . TRP A 1 88 ? -0.120 8.986 4.062 1.00 95.25 88 TRP A CA 1
ATOM 715 C C . TRP A 1 88 ? -1.556 8.518 3.802 1.00 95.25 88 TRP A C 1
ATOM 717 O O . TRP A 1 88 ? -2.439 8.785 4.619 1.00 95.25 88 TRP A O 1
ATOM 727 N N . ILE A 1 89 ? -1.779 7.754 2.729 1.00 96.44 89 ILE A N 1
ATOM 728 C CA . ILE A 1 89 ? -3.058 7.100 2.410 1.00 96.44 89 ILE A CA 1
ATOM 729 C C . ILE A 1 89 ? -3.518 6.237 3.590 1.00 96.44 89 ILE A C 1
ATOM 731 O O . ILE A 1 89 ? -4.654 6.361 4.047 1.00 96.44 89 ILE A O 1
ATOM 735 N N . SER A 1 90 ? -2.609 5.442 4.161 1.00 96.44 90 SER A N 1
ATOM 736 C CA . SER A 1 90 ? -2.914 4.593 5.319 1.00 96.44 90 SER A CA 1
ATOM 737 C C . SER A 1 90 ? -3.347 5.405 6.534 1.00 96.44 90 SER A C 1
ATOM 739 O O . SER A 1 90 ? -4.348 5.082 7.162 1.00 96.44 90 SER A O 1
ATOM 741 N N . LYS A 1 91 ? -2.637 6.490 6.863 1.00 95.38 91 LYS A N 1
ATOM 742 C CA . LYS A 1 91 ? -3.012 7.370 7.980 1.00 95.38 91 LYS A CA 1
ATOM 743 C C . LYS A 1 91 ? -4.389 7.998 7.780 1.00 95.38 91 LYS A C 1
ATOM 745 O O . LYS A 1 91 ? -5.170 8.025 8.729 1.00 95.38 91 LYS A O 1
ATOM 750 N N . LYS A 1 92 ? -4.693 8.474 6.566 1.00 94.75 92 LYS A N 1
ATOM 751 C CA . LYS A 1 92 ? -6.016 9.022 6.224 1.00 94.75 92 LYS A CA 1
ATOM 752 C C . LYS A 1 92 ? -7.112 7.975 6.437 1.00 94.75 92 LYS A C 1
ATOM 754 O O . LYS A 1 92 ? -8.099 8.255 7.115 1.00 94.75 92 LYS A O 1
ATOM 759 N N . TYR A 1 93 ? -6.904 6.762 5.931 1.00 94.75 93 TYR A N 1
ATOM 760 C CA . TYR A 1 93 ? -7.852 5.659 6.072 1.00 94.75 93 TYR A CA 1
ATOM 761 C C . TYR A 1 93 ? -8.053 5.229 7.534 1.00 94.75 93 TYR A C 1
ATOM 763 O O . TYR A 1 93 ? -9.18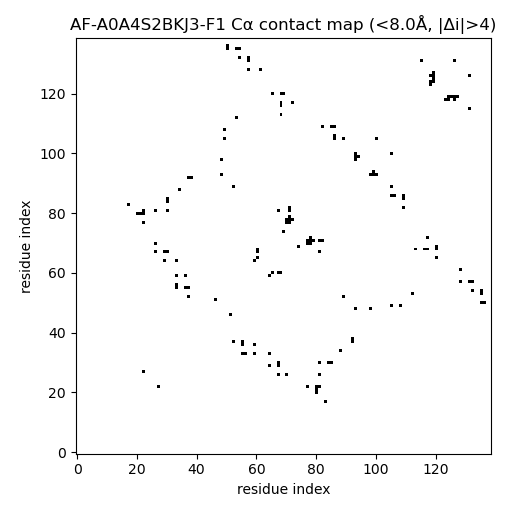0 5.051 7.993 1.00 94.75 93 TYR A O 1
ATOM 771 N N . LEU A 1 94 ? -6.970 5.114 8.305 1.00 93.38 94 LEU A N 1
ATOM 772 C CA . LEU A 1 94 ? -7.022 4.766 9.727 1.00 93.38 94 LEU A CA 1
ATOM 773 C C . LEU A 1 94 ? -7.775 5.819 10.545 1.00 93.38 94 LEU A C 1
ATOM 775 O O . LEU A 1 94 ? -8.624 5.466 11.364 1.00 93.38 94 LEU A O 1
ATOM 779 N N . ALA A 1 95 ? -7.515 7.103 10.284 1.00 92.12 95 ALA A N 1
ATOM 780 C CA . ALA A 1 95 ? -8.212 8.206 10.937 1.00 92.12 95 ALA A CA 1
ATOM 781 C C . ALA A 1 95 ? -9.717 8.198 10.623 1.00 92.12 95 ALA A C 1
ATOM 783 O O . ALA A 1 95 ? -10.527 8.331 11.542 1.00 92.12 95 ALA A O 1
ATOM 784 N N . ALA A 1 96 ? -10.098 7.967 9.360 1.00 91.31 96 ALA A N 1
ATOM 785 C CA . ALA A 1 96 ? -11.501 7.846 8.952 1.00 91.31 96 ALA A CA 1
ATOM 786 C C . ALA A 1 96 ? -12.232 6.710 9.694 1.00 91.31 96 ALA A C 1
ATOM 788 O O . ALA A 1 96 ? -13.410 6.837 10.025 1.00 91.31 96 ALA A O 1
ATOM 789 N N . ASN A 1 97 ? -11.506 5.645 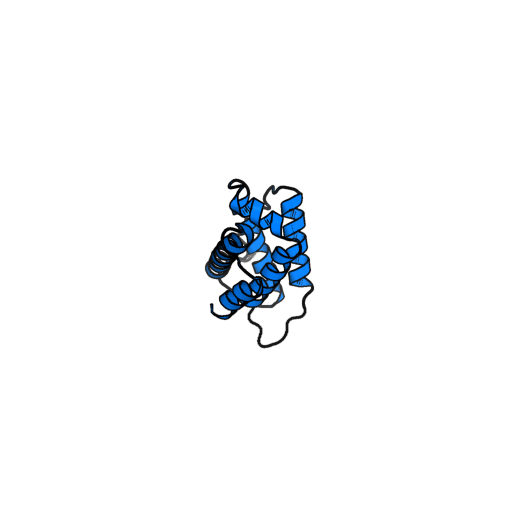10.040 1.00 89.94 97 ASN A N 1
ATOM 790 C CA . ASN A 1 97 ? -12.025 4.467 10.736 1.00 89.94 97 ASN A CA 1
ATOM 791 C C . ASN A 1 97 ? -11.753 4.453 12.248 1.00 89.94 97 ASN A C 1
ATOM 793 O O . ASN A 1 97 ? -11.900 3.416 12.903 1.00 89.94 97 ASN A O 1
ATOM 797 N N . LYS A 1 98 ? -11.370 5.606 12.818 1.00 91.06 98 LYS A N 1
ATOM 798 C CA . LYS A 1 98 ? -11.112 5.803 14.256 1.00 91.06 98 LYS A CA 1
ATOM 799 C C . LYS A 1 98 ? -10.079 4.823 14.832 1.00 91.06 98 LYS A C 1
ATOM 801 O O . LYS A 1 98 ? -10.172 4.428 15.992 1.00 91.06 98 LYS A O 1
ATOM 806 N N . GLN A 1 99 ? -9.101 4.426 14.022 1.00 91.50 99 GLN A N 1
ATOM 807 C CA . GLN A 1 99 ? -8.009 3.546 14.425 1.00 91.50 99 GLN A CA 1
ATOM 808 C C . GLN A 1 99 ? -6.756 4.367 14.718 1.00 91.50 99 GLN A C 1
ATOM 810 O O . GLN A 1 99 ? -6.325 5.172 13.892 1.00 91.50 99 GLN A O 1
ATOM 815 N N . LEU A 1 100 ? -6.145 4.130 15.878 1.00 90.62 100 LEU A N 1
ATOM 816 C CA . LEU A 1 100 ? -4.871 4.736 16.251 1.00 90.62 100 LEU A CA 1
ATOM 817 C C . LEU A 1 100 ? -3.757 3.700 16.094 1.00 90.62 100 LEU A C 1
ATOM 819 O O . LEU A 1 100 ? -3.733 2.694 16.799 1.00 90.62 100 LEU A O 1
ATOM 823 N N . ILE A 1 101 ? -2.852 3.941 15.148 1.00 90.56 101 ILE A N 1
ATOM 824 C CA . ILE A 1 101 ? -1.707 3.070 14.874 1.00 90.56 101 ILE A CA 1
ATOM 825 C C . ILE A 1 101 ? -0.461 3.928 14.721 1.00 90.56 101 ILE A C 1
ATOM 827 O O . ILE A 1 101 ? -0.470 4.928 13.998 1.00 90.56 101 ILE A O 1
ATOM 831 N N . ASP A 1 102 ? 0.614 3.505 15.377 1.00 91.75 102 ASP A N 1
ATOM 832 C CA . ASP A 1 102 ? 1.890 4.205 15.356 1.00 91.75 102 ASP A CA 1
ATOM 833 C C . ASP A 1 102 ? 2.485 4.282 13.950 1.00 91.75 102 ASP A C 1
ATOM 835 O O . ASP A 1 102 ? 2.409 3.345 13.149 1.00 91.75 102 ASP A O 1
ATOM 839 N N . TYR A 1 103 ? 3.146 5.405 13.670 1.00 91.88 103 TYR A N 1
ATOM 840 C CA . TYR A 1 103 ? 3.801 5.642 12.387 1.00 91.88 103 TYR A CA 1
ATOM 841 C C . TYR A 1 103 ? 4.801 4.540 12.031 1.00 91.88 103 TYR A C 1
ATOM 843 O O . TYR A 1 103 ? 4.773 4.048 10.904 1.00 91.88 103 TYR A O 1
ATOM 851 N N . ASP A 1 104 ? 5.637 4.121 12.984 1.00 92.94 104 ASP A N 1
ATOM 852 C CA . ASP A 1 104 ? 6.646 3.087 12.745 1.00 92.94 104 ASP A CA 1
ATOM 853 C C . ASP A 1 104 ? 6.007 1.740 12.409 1.00 92.94 104 ASP A C 1
ATOM 855 O O . ASP A 1 104 ? 6.495 1.024 11.537 1.00 92.94 104 ASP A O 1
ATOM 859 N N . LYS A 1 105 ? 4.856 1.426 13.013 1.00 94.00 105 LYS A N 1
ATOM 860 C CA . LYS A 1 105 ? 4.098 0.213 12.694 1.00 94.00 105 LYS A CA 1
ATOM 861 C C . LYS A 1 105 ? 3.539 0.259 11.269 1.00 94.00 105 LYS A C 1
ATOM 863 O O . LYS A 1 105 ? 3.664 -0.722 10.541 1.00 94.00 105 LYS A O 1
ATOM 868 N N . ILE A 1 106 ? 2.996 1.400 10.837 1.00 94.75 106 ILE A N 1
ATOM 869 C CA . ILE A 1 106 ? 2.517 1.601 9.455 1.00 94.75 106 ILE A CA 1
ATOM 870 C C . ILE A 1 106 ? 3.682 1.511 8.460 1.00 94.75 106 ILE A C 1
ATOM 872 O O . ILE A 1 106 ? 3.586 0.830 7.440 1.00 94.75 106 ILE A O 1
ATOM 876 N N . LYS A 1 107 ? 4.797 2.181 8.758 1.00 94.56 107 LYS A N 1
ATOM 877 C CA . LYS A 1 107 ? 5.991 2.201 7.909 1.00 94.56 107 LYS A CA 1
ATOM 878 C C . LYS A 1 107 ? 6.589 0.803 7.747 1.00 94.56 107 LYS A C 1
ATOM 880 O O . LYS A 1 107 ? 6.841 0.383 6.621 1.00 94.56 107 LYS A O 1
ATOM 885 N N . ASN A 1 108 ? 6.781 0.076 8.847 1.00 93.62 108 ASN A N 1
ATOM 886 C CA . ASN A 1 108 ? 7.328 -1.281 8.819 1.00 93.62 108 ASN A CA 1
ATOM 887 C C . ASN A 1 108 ? 6.400 -2.247 8.077 1.00 93.62 108 ASN A C 1
ATOM 889 O O . ASN A 1 108 ? 6.879 -3.074 7.302 1.00 93.62 108 ASN A O 1
ATOM 893 N N . ASN A 1 109 ? 5.082 -2.092 8.241 1.00 94.31 109 ASN A N 1
ATOM 894 C CA . ASN A 1 109 ? 4.095 -2.840 7.470 1.00 94.31 109 ASN A CA 1
ATOM 895 C C . ASN A 1 109 ? 4.264 -2.608 5.957 1.00 94.31 109 ASN A C 1
ATOM 897 O O . ASN A 1 109 ? 4.338 -3.571 5.199 1.00 94.31 109 ASN A O 1
ATOM 901 N N . TRP A 1 110 ? 4.411 -1.356 5.511 1.00 95.00 110 TRP A N 1
ATOM 902 C CA . TRP A 1 110 ? 4.639 -1.061 4.092 1.00 95.00 110 TRP A CA 1
ATOM 903 C C . TRP A 1 110 ? 5.958 -1.605 3.559 1.00 95.00 110 TRP A C 1
ATOM 905 O O . TRP A 1 110 ? 5.970 -2.193 2.482 1.00 95.00 110 TRP A O 1
ATOM 915 N N . ILE A 1 111 ? 7.055 -1.455 4.305 1.00 91.06 111 ILE A N 1
ATOM 916 C CA . ILE A 1 111 ? 8.356 -2.022 3.920 1.00 91.06 111 ILE A CA 1
ATOM 917 C C . ILE A 1 111 ? 8.226 -3.534 3.716 1.00 91.06 111 ILE A C 1
ATOM 919 O O . ILE A 1 111 ? 8.698 -4.066 2.709 1.00 91.06 111 ILE A O 1
ATOM 923 N N . TRP A 1 112 ? 7.547 -4.219 4.635 1.00 89.75 112 TRP A N 1
ATOM 924 C CA . TRP A 1 112 ? 7.318 -5.655 4.547 1.00 89.75 112 TRP A CA 1
ATOM 925 C C . TRP A 1 112 ? 6.462 -6.037 3.329 1.00 89.75 112 TRP A C 1
ATOM 927 O O . TRP A 1 112 ? 6.876 -6.885 2.538 1.00 89.75 112 TRP A O 1
ATOM 937 N N . ILE A 1 113 ? 5.325 -5.366 3.110 1.00 90.19 113 ILE A N 1
ATOM 938 C CA . ILE A 1 113 ? 4.441 -5.617 1.957 1.00 90.19 113 ILE A CA 1
ATOM 939 C C . ILE A 1 113 ? 5.149 -5.369 0.625 1.00 90.19 113 ILE A C 1
ATOM 941 O O . ILE A 1 113 ? 5.050 -6.180 -0.297 1.00 90.19 113 ILE A O 1
ATOM 945 N N . LEU A 1 114 ? 5.890 -4.271 0.506 1.00 89.06 114 LEU A N 1
ATOM 946 C CA . LEU A 1 114 ? 6.624 -3.938 -0.713 1.00 89.06 114 LEU A CA 1
ATOM 947 C C . LEU A 1 114 ? 7.745 -4.953 -0.980 1.00 89.06 114 LEU A C 1
ATOM 949 O O . LEU A 1 114 ? 7.917 -5.389 -2.119 1.00 89.06 114 LEU A O 1
ATOM 953 N N . SER A 1 115 ? 8.435 -5.412 0.069 1.00 84.06 115 SER A N 1
ATOM 954 C CA . SER A 1 115 ? 9.454 -6.467 -0.035 1.00 84.06 115 SER A CA 1
ATOM 955 C C . SER A 1 115 ? 8.859 -7.796 -0.509 1.00 84.06 115 SER A C 1
ATOM 957 O O . SER A 1 115 ? 9.443 -8.474 -1.353 1.00 84.06 115 SER A O 1
ATOM 959 N N . LEU A 1 116 ? 7.667 -8.162 -0.025 1.00 82.12 116 LEU A N 1
ATOM 960 C CA . LEU A 1 116 ? 6.948 -9.340 -0.518 1.00 82.12 116 LEU A CA 1
ATOM 961 C C . LEU A 1 116 ? 6.503 -9.177 -1.978 1.00 82.12 116 LEU A C 1
ATOM 963 O O . LEU A 1 116 ? 6.634 -10.107 -2.775 1.00 82.12 116 LEU A O 1
ATOM 967 N N . SER A 1 117 ? 6.042 -7.982 -2.346 1.00 81.19 117 SER A N 1
ATOM 968 C CA . SER A 1 117 ? 5.594 -7.650 -3.707 1.00 81.19 117 SER A CA 1
ATOM 969 C C . SER A 1 117 ? 6.701 -7.738 -4.745 1.00 81.19 117 SER A C 1
ATOM 971 O O . SER A 1 117 ? 6.428 -8.050 -5.902 1.00 81.19 117 SER A O 1
ATOM 973 N N . PHE A 1 118 ? 7.958 -7.548 -4.348 1.00 76.56 118 PHE A N 1
ATOM 974 C CA . PHE A 1 118 ? 9.086 -7.755 -5.248 1.00 76.56 118 PHE A CA 1
ATOM 975 C C . PHE A 1 118 ? 9.140 -9.191 -5.789 1.00 76.56 118 PHE A C 1
ATOM 977 O O . PHE A 1 118 ? 9.307 -9.375 -6.994 1.00 76.56 118 PHE A O 1
ATOM 984 N N . SER A 1 119 ? 8.899 -10.195 -4.936 1.00 70.62 119 SER A N 1
ATOM 985 C CA . SER A 1 119 ? 8.879 -11.609 -5.351 1.00 70.62 119 SER A CA 1
ATOM 986 C C . SER A 1 119 ? 7.771 -11.896 -6.369 1.00 70.62 119 SER A C 1
ATOM 988 O O . SER A 1 119 ? 7.950 -12.713 -7.266 1.00 70.62 119 SER A O 1
ATOM 990 N N . TYR A 1 120 ? 6.640 -11.189 -6.264 1.00 67.00 120 TYR A N 1
ATOM 991 C CA . TYR A 1 120 ? 5.537 -11.278 -7.224 1.00 67.00 120 TYR A CA 1
ATOM 992 C C . TYR A 1 120 ? 5.906 -10.715 -8.603 1.00 67.00 120 TYR A C 1
ATOM 994 O O . TYR A 1 120 ? 5.493 -11.237 -9.639 1.00 67.00 120 TYR A O 1
ATOM 1002 N N . ILE A 1 121 ? 6.702 -9.647 -8.644 1.00 67.75 121 ILE A N 1
ATOM 1003 C CA . ILE A 1 121 ? 7.003 -8.932 -9.890 1.00 67.75 121 ILE A CA 1
ATOM 1004 C C . ILE A 1 121 ? 8.254 -9.447 -10.581 1.00 67.75 121 ILE A C 1
ATOM 1006 O O . ILE A 1 121 ? 8.299 -9.432 -11.814 1.00 67.75 121 ILE A O 1
ATOM 1010 N N . SER A 1 122 ? 9.240 -9.937 -9.828 1.00 64.56 122 SER A N 1
ATOM 1011 C CA . SER A 1 122 ? 10.515 -10.381 -10.385 1.00 64.56 122 SER A CA 1
ATOM 1012 C C . SER A 1 122 ? 10.382 -11.588 -11.321 1.00 64.56 122 SER A C 1
ATOM 1014 O O . SER A 1 122 ? 11.344 -11.889 -12.022 1.00 64.56 122 SER A O 1
ATOM 1016 N N . LYS A 1 123 ? 9.220 -12.275 -11.366 1.00 60.38 123 LYS A N 1
ATOM 1017 C CA . LYS A 1 123 ? 8.925 -13.514 -12.131 1.00 60.38 123 LYS A CA 1
ATOM 1018 C C . LYS A 1 123 ? 9.899 -14.680 -11.889 1.00 60.38 123 LYS A C 1
ATOM 1020 O O . LYS A 1 123 ? 9.659 -15.781 -12.369 1.00 60.38 123 LYS A O 1
ATOM 1025 N N . SER A 1 124 ? 10.985 -14.446 -11.160 1.00 55.34 124 SER A N 1
ATOM 1026 C CA . SER A 1 124 ? 12.027 -15.401 -10.804 1.00 55.34 124 SER A CA 1
ATOM 1027 C C . SER A 1 124 ? 11.567 -16.384 -9.733 1.00 55.34 124 SER A C 1
ATOM 1029 O O . SER A 1 124 ? 12.170 -17.441 -9.581 1.00 55.34 124 SER A O 1
ATOM 1031 N N . ILE A 1 125 ? 10.475 -16.065 -9.035 1.00 55.06 125 ILE A N 1
ATOM 1032 C CA . ILE A 1 125 ? 9.770 -16.966 -8.132 1.00 55.06 125 ILE A CA 1
ATOM 1033 C C . ILE A 1 125 ? 8.306 -16.976 -8.597 1.00 55.06 125 ILE A C 1
ATOM 1035 O O . ILE A 1 125 ? 7.707 -15.901 -8.677 1.00 55.06 125 ILE A O 1
ATOM 1039 N N . PRO A 1 126 ? 7.716 -18.134 -8.949 1.00 55.16 126 PRO A N 1
ATOM 1040 C CA . PRO A 1 126 ? 6.288 -18.222 -9.222 1.00 55.16 126 PRO A CA 1
ATOM 1041 C C . PRO A 1 126 ? 5.555 -17.932 -7.913 1.00 55.16 126 PRO A C 1
ATOM 1043 O O . PRO A 1 126 ? 5.481 -18.783 -7.037 1.00 55.16 126 PRO A O 1
ATOM 1046 N N . PHE A 1 127 ? 5.103 -16.693 -7.751 1.00 61.56 127 PHE A N 1
ATOM 1047 C CA . PHE A 1 127 ? 4.420 -16.238 -6.551 1.00 61.56 127 PHE A CA 1
ATOM 1048 C C . PHE A 1 127 ? 2.972 -15.926 -6.910 1.00 61.56 127 PHE A C 1
ATOM 1050 O O . PHE A 1 127 ? 2.699 -15.083 -7.766 1.00 61.56 127 PHE A O 1
ATOM 1057 N N . THR A 1 128 ? 2.039 -16.636 -6.288 1.00 71.94 128 THR A N 1
ATOM 1058 C CA . THR A 1 128 ? 0.601 -16.477 -6.527 1.00 71.94 128 THR A CA 1
ATOM 1059 C C . THR A 1 128 ? -0.001 -15.433 -5.585 1.00 71.94 128 THR A C 1
ATOM 1061 O O . THR A 1 128 ? 0.504 -15.175 -4.489 1.00 71.94 128 THR A O 1
ATOM 1064 N N . LYS A 1 129 ? -1.125 -14.827 -5.992 1.00 76.75 129 LYS A N 1
ATOM 1065 C CA . LYS A 1 129 ? -1.908 -13.922 -5.131 1.00 76.75 129 LYS A CA 1
ATOM 1066 C C . LYS A 1 129 ? -2.279 -14.595 -3.803 1.00 76.75 129 LYS A C 1
ATOM 1068 O O . LYS A 1 129 ? -2.200 -13.974 -2.747 1.00 76.75 129 LYS A O 1
ATOM 1073 N N . GLU A 1 130 ? -2.641 -15.873 -3.848 1.00 79.56 130 GLU A N 1
ATOM 1074 C CA . GLU A 1 130 ? -3.048 -16.662 -2.681 1.00 79.56 130 GLU A CA 1
ATOM 1075 C C . GLU A 1 130 ? -1.899 -16.872 -1.688 1.00 79.56 130 GLU A C 1
ATOM 1077 O O . GLU A 1 130 ? -2.089 -16.690 -0.484 1.00 79.56 130 GLU A O 1
ATOM 1082 N N . GLU A 1 131 ? -0.689 -17.168 -2.167 1.00 75.56 131 GLU A N 1
ATOM 1083 C CA . GLU A 1 131 ? 0.505 -17.258 -1.317 1.00 75.56 131 GLU A CA 1
ATOM 1084 C C . GLU A 1 131 ? 0.840 -15.921 -0.650 1.00 75.56 131 GLU A C 1
ATOM 1086 O O . GLU A 1 131 ? 1.229 -15.897 0.522 1.00 75.56 131 GLU A O 1
ATOM 1091 N N . PHE A 1 132 ? 0.643 -14.803 -1.357 1.00 76.44 132 PHE A N 1
ATOM 1092 C CA . PHE A 1 132 ? 0.787 -13.470 -0.775 1.00 76.44 132 PHE A CA 1
ATOM 1093 C C . PHE A 1 132 ? -0.203 -13.275 0.373 1.00 76.44 132 PHE A C 1
ATOM 1095 O O . PHE A 1 132 ? 0.191 -12.975 1.504 1.00 76.44 132 PHE A O 1
ATOM 1102 N N . LEU A 1 133 ? -1.491 -13.479 0.097 1.00 81.44 133 LEU A N 1
ATOM 1103 C CA . LEU A 1 133 ? -2.553 -13.281 1.078 1.00 81.44 133 LEU A CA 1
ATOM 1104 C C . LEU A 1 133 ? -2.356 -14.183 2.302 1.00 81.44 133 LEU A C 1
ATOM 1106 O O . LEU A 1 133 ? -2.575 -13.739 3.426 1.00 81.44 133 LEU A O 1
ATOM 1110 N N . ASN A 1 134 ? -1.870 -15.412 2.124 1.00 80.81 134 ASN A N 1
ATOM 1111 C CA . ASN A 1 134 ? -1.555 -16.303 3.241 1.00 80.81 134 ASN A CA 1
ATOM 1112 C C . ASN A 1 134 ? -0.413 -15.775 4.120 1.00 80.81 134 ASN A C 1
ATOM 1114 O O . ASN A 1 134 ? -0.498 -15.875 5.343 1.00 80.81 134 ASN A O 1
ATOM 1118 N N . LYS A 1 135 ? 0.623 -15.152 3.542 1.00 76.75 135 LYS A N 1
ATOM 1119 C CA . LYS A 1 135 ? 1.675 -14.494 4.337 1.00 76.75 135 LYS A CA 1
ATOM 1120 C C . LYS A 1 135 ? 1.143 -13.288 5.112 1.00 76.75 135 LYS A C 1
ATOM 1122 O O . LYS A 1 135 ? 1.541 -13.105 6.255 1.00 76.75 135 LYS A O 1
ATOM 1127 N N . ILE A 1 136 ? 0.229 -12.506 4.526 1.00 79.12 136 ILE A N 1
ATOM 1128 C CA . ILE A 1 136 ? -0.449 -11.377 5.200 1.00 79.12 136 ILE A CA 1
ATOM 1129 C C . ILE A 1 136 ? -1.297 -11.848 6.379 1.00 79.12 136 ILE A C 1
ATOM 1131 O O . ILE A 1 136 ? -1.338 -11.180 7.404 1.00 79.12 136 ILE A O 1
ATOM 1135 N N . LYS A 1 137 ? -1.971 -12.993 6.253 1.00 73.31 137 LYS A N 1
ATOM 1136 C CA . LYS A 1 137 ? -2.835 -13.535 7.311 1.00 73.31 137 LYS A CA 1
ATOM 1137 C C . LYS A 1 137 ? -2.075 -13.998 8.555 1.00 73.31 137 LYS A C 1
ATOM 1139 O O . LYS A 1 137 ? -2.669 -14.020 9.628 1.00 73.31 137 LYS A O 1
ATOM 1144 N N . ASN A 1 138 ? -0.810 -14.385 8.394 1.00 61.12 138 ASN A N 1
ATOM 1145 C CA . ASN A 1 138 ? 0.010 -15.012 9.434 1.00 61.12 138 ASN A CA 1
ATOM 1146 C C . ASN A 1 138 ? 0.969 -14.037 10.144 1.00 61.12 138 ASN A C 1
ATOM 1148 O O . ASN A 1 138 ? 1.838 -14.490 10.886 1.00 61.12 138 ASN A O 1
ATOM 1152 N N . ASN A 1 139 ? 0.839 -12.733 9.894 1.00 56.34 139 ASN A N 1
ATOM 1153 C CA . ASN A 1 139 ? 1.672 -11.663 10.449 1.00 56.34 139 ASN A CA 1
ATOM 1154 C C . ASN A 1 139 ? 0.795 -10.671 11.225 1.00 56.34 139 ASN A C 1
ATOM 1156 O O . ASN A 1 139 ? 1.248 -10.164 12.274 1.00 56.34 139 ASN A O 1
#